Protein AF-A0ABD5R385-F1 (afdb_monomer)

Secondary structure (DSSP, 8-state):
--TTS--HHHHHHHHHHHHHHHHHHHHH--S-HHHHHHHHHHHHHHHHHHHHHHHHHHHHHS-S--

pLDDT: mean 88.54, std 13.59, range [38.84, 98.31]

Radius of gyration: 14.84 Å; Cα contacts (8 Å, |Δi|>4): 51; chains: 1; bounding box: 34×17×45 Å

Mean predicted aligned error: 5.68 Å

Solvent-accessible surface area (backbone atoms only — not comparable to full-atom values): 3687 Å² total; per-residue (Å²): 134,57,97,69,76,63,47,76,65,53,56,51,51,37,52,52,50,19,51,51,47,18,52,49,36,35,71,68,47,78,78,57,68,71,58,14,46,51,52,6,46,53,51,10,51,51,47,34,52,53,47,54,52,48,52,45,47,43,73,73,68,50,72,94,83,124

Sequence (66 aa):
MSTLGLEKRDGRNMLVVAAVVTLVIAGTAEGALGVRVVAGTVAGVMSAVVFVISTLLINRYGPDHW

Organism: NCBI:txid1126240

Structure (mmCIF, N/CA/C/O backbone):
data_AF-A0ABD5R385-F1
#
_entry.id   AF-A0ABD5R385-F1
#
loop_
_atom_site.group_PDB
_atom_site.id
_atom_site.type_symbol
_atom_site.label_atom_id
_atom_site.label_alt_id
_atom_site.label_comp_id
_atom_site.label_asym_id
_atom_site.label_entity_id
_atom_site.label_seq_id
_atom_site.pdbx_PDB_ins_code
_atom_site.Cartn_x
_atom_site.Cartn_y
_atom_site.Cartn_z
_atom_site.occupancy
_atom_site.B_iso_or_equiv
_atom_site.auth_seq_id
_atom_site.auth_comp_id
_atom_site.auth_asym_id
_atom_site.auth_atom_id
_atom_site.pdbx_PDB_model_num
ATOM 1 N N . MET A 1 1 ? -18.037 11.229 13.052 1.00 38.84 1 MET A N 1
ATOM 2 C CA . MET A 1 1 ? -18.519 9.852 13.270 1.00 38.84 1 MET A CA 1
ATOM 3 C C . MET A 1 1 ? -17.746 8.939 12.337 1.00 38.84 1 MET A C 1
ATOM 5 O O . MET A 1 1 ? -18.001 8.966 11.142 1.00 38.84 1 MET A O 1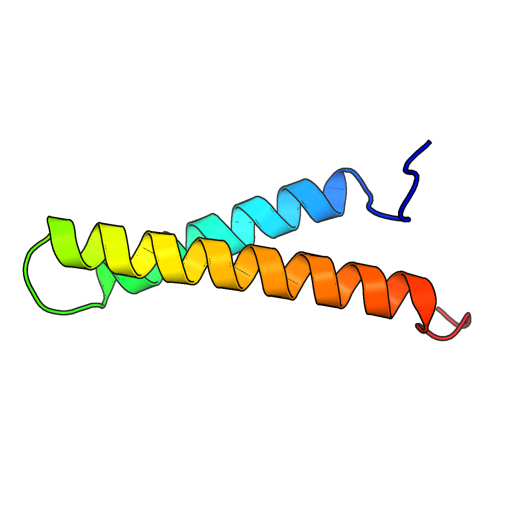
ATOM 9 N N . SER A 1 2 ? -16.746 8.223 12.853 1.00 54.25 2 SER A N 1
ATOM 10 C CA . SER A 1 2 ? -16.055 7.174 12.097 1.00 54.25 2 SER A CA 1
ATOM 11 C C . SER A 1 2 ? -16.781 5.864 12.369 1.00 54.25 2 SER A C 1
ATOM 13 O O . SER A 1 2 ? -16.636 5.293 13.443 1.00 54.25 2 SER A O 1
ATOM 15 N N . THR A 1 3 ? -17.578 5.398 11.415 1.00 59.38 3 THR A N 1
ATOM 16 C CA . THR A 1 3 ? -18.475 4.232 11.538 1.00 59.38 3 THR A CA 1
ATOM 17 C C . THR A 1 3 ? -17.741 2.897 11.781 1.00 59.38 3 THR A C 1
ATOM 19 O O . THR A 1 3 ? -18.382 1.867 11.938 1.00 59.38 3 THR A O 1
ATOM 22 N N . LEU A 1 4 ? -16.401 2.902 11.819 1.00 61.91 4 LEU A N 1
ATOM 23 C CA . LEU A 1 4 ? -15.533 1.721 11.932 1.00 61.91 4 LEU A CA 1
ATOM 24 C C . LEU A 1 4 ? -14.363 1.894 12.929 1.00 61.91 4 LEU A C 1
ATOM 26 O O . LEU A 1 4 ? -13.426 1.103 12.915 1.00 61.91 4 LEU A O 1
ATOM 30 N N . GLY A 1 5 ? -14.350 2.953 13.749 1.00 66.06 5 GLY A N 1
ATOM 31 C CA . GLY A 1 5 ? -13.233 3.228 14.672 1.00 66.06 5 GLY A CA 1
ATOM 32 C C . GLY A 1 5 ? -11.926 3.684 14.001 1.00 66.06 5 GLY A C 1
ATOM 33 O O . GLY A 1 5 ? -10.943 3.913 14.688 1.00 66.06 5 GLY A O 1
ATOM 34 N N . LEU A 1 6 ? -11.901 3.850 12.673 1.00 73.81 6 LEU A N 1
ATOM 35 C CA . LEU A 1 6 ? -10.746 4.385 11.948 1.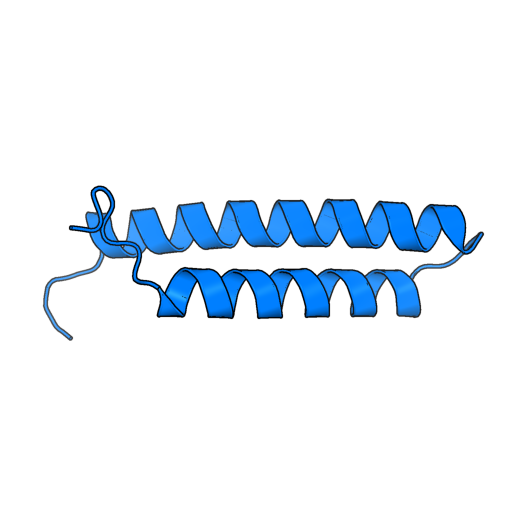00 73.81 6 LEU A CA 1
ATOM 36 C C . LEU A 1 6 ? -10.614 5.895 12.180 1.00 73.81 6 LEU A C 1
ATOM 38 O O . LEU A 1 6 ? -11.503 6.677 11.807 1.00 73.81 6 LEU A O 1
ATOM 42 N N . GLU A 1 7 ? -9.497 6.321 12.761 1.00 81.25 7 GLU A N 1
ATOM 43 C CA . GLU A 1 7 ? -9.182 7.737 12.883 1.00 81.25 7 GLU A CA 1
ATOM 44 C C . GLU A 1 7 ? -8.635 8.293 11.563 1.00 81.25 7 GLU A C 1
ATOM 46 O O . GLU A 1 7 ? -8.001 7.603 10.762 1.00 81.25 7 GLU A O 1
ATOM 51 N N . LYS A 1 8 ? -8.797 9.606 11.339 1.00 78.31 8 LYS A N 1
ATOM 52 C CA . LYS A 1 8 ? -8.151 10.287 10.197 1.00 78.31 8 LYS A CA 1
ATOM 53 C C . LYS A 1 8 ? -6.629 10.089 10.197 1.00 78.31 8 LYS A C 1
ATOM 55 O O . LYS A 1 8 ? -5.998 10.115 9.140 1.00 78.31 8 LYS A O 1
ATOM 60 N N . ARG A 1 9 ? -6.038 9.913 11.383 1.00 83.88 9 ARG A N 1
ATOM 61 C CA . ARG A 1 9 ? -4.607 9.665 11.560 1.00 83.88 9 ARG A CA 1
ATOM 62 C C . ARG A 1 9 ? -4.201 8.284 11.041 1.00 83.88 9 ARG A C 1
ATOM 64 O O . ARG A 1 9 ? -3.161 8.201 10.394 1.00 83.88 9 ARG A O 1
ATOM 71 N N . ASP A 1 10 ? -5.039 7.266 11.223 1.00 87.25 10 ASP A N 1
ATOM 72 C CA . ASP A 1 10 ? -4.800 5.914 10.701 1.00 87.25 10 ASP A CA 1
ATOM 73 C C . ASP A 1 10 ? -4.794 5.909 9.179 1.00 87.25 10 ASP A C 1
ATOM 75 O O . ASP A 1 10 ? -3.886 5.353 8.569 1.00 87.25 10 ASP A O 1
ATOM 79 N N . GLY A 1 11 ? -5.736 6.625 8.556 1.00 88.69 11 GLY A N 1
ATOM 80 C CA . GLY A 1 11 ? -5.763 6.787 7.101 1.00 88.69 11 GLY A CA 1
ATOM 81 C C . GLY A 1 11 ? -4.489 7.443 6.557 1.00 88.69 11 GLY A C 1
ATOM 82 O O . GLY A 1 11 ? -3.934 6.993 5.556 1.00 88.69 11 GLY A O 1
ATOM 83 N N . ARG A 1 12 ? -3.967 8.471 7.241 1.00 93.12 12 ARG A N 1
ATOM 84 C CA . ARG A 1 12 ? -2.692 9.100 6.861 1.00 93.12 12 ARG A CA 1
ATOM 85 C C . ARG A 1 12 ? -1.512 8.148 7.043 1.00 93.12 12 ARG A C 1
ATOM 87 O O . ARG A 1 12 ? -0.675 8.061 6.151 1.00 93.12 12 ARG A O 1
ATOM 94 N N . ASN A 1 13 ? -1.444 7.439 8.168 1.00 94.06 13 ASN A N 1
ATOM 95 C CA . ASN A 1 13 ? -0.372 6.480 8.434 1.00 94.06 13 ASN A CA 1
ATOM 96 C C . ASN A 1 13 ? -0.383 5.340 7.406 1.00 94.06 13 ASN A C 1
ATOM 98 O O . ASN A 1 13 ? 0.663 5.004 6.862 1.00 94.06 13 ASN A O 1
ATOM 102 N N . MET A 1 14 ? -1.564 4.820 7.068 1.00 95.12 14 MET A N 1
ATOM 103 C CA . MET A 1 14 ? -1.752 3.819 6.020 1.00 95.12 14 MET A CA 1
ATOM 104 C C . MET A 1 14 ? -1.201 4.298 4.673 1.00 95.12 14 MET A C 1
ATOM 106 O O . MET A 1 14 ? -0.452 3.569 4.028 1.00 95.12 14 MET A O 1
ATOM 110 N N . LEU A 1 15 ? -1.532 5.526 4.252 1.00 96.06 15 LEU A N 1
ATOM 111 C CA . LEU A 1 15 ? -1.027 6.087 2.994 1.00 96.06 15 LEU A CA 1
ATOM 112 C C . LEU A 1 15 ? 0.495 6.251 3.002 1.00 96.06 15 LEU A C 1
ATOM 114 O O . LEU A 1 15 ? 1.142 5.952 2.001 1.00 96.06 15 LEU A O 1
ATOM 118 N N . VAL A 1 16 ? 1.071 6.683 4.127 1.00 97.31 16 VAL A N 1
ATOM 119 C CA . VAL A 1 16 ? 2.529 6.781 4.284 1.00 97.31 16 VAL A CA 1
ATOM 120 C C . VAL A 1 16 ? 3.175 5.402 4.154 1.00 97.31 16 VAL A C 1
ATOM 122 O O . VAL A 1 16 ? 4.127 5.253 3.393 1.00 97.31 16 VAL A O 1
ATOM 125 N N . VAL A 1 17 ? 2.640 4.381 4.828 1.00 96.25 17 VAL A N 1
ATOM 126 C CA . VAL A 1 17 ? 3.150 3.004 4.739 1.00 96.25 17 VAL A CA 1
ATOM 127 C C . VAL A 1 17 ? 3.051 2.476 3.309 1.00 96.25 17 VAL A C 1
ATOM 129 O O . VAL A 1 17 ? 4.044 1.990 2.771 1.00 96.25 17 VAL A O 1
ATOM 132 N N . ALA A 1 18 ? 1.893 2.616 2.661 1.00 96.94 18 ALA A N 1
ATOM 133 C CA . ALA A 1 18 ? 1.690 2.166 1.286 1.00 96.94 18 ALA A CA 1
ATOM 134 C C . ALA A 1 18 ? 2.665 2.845 0.309 1.00 96.94 18 ALA A C 1
ATOM 136 O O . ALA A 1 18 ? 3.238 2.178 -0.557 1.00 96.94 18 ALA A O 1
ATOM 137 N N . ALA A 1 19 ? 2.900 4.151 0.474 1.00 97.69 19 ALA A N 1
ATOM 138 C CA . ALA A 1 19 ? 3.855 4.903 -0.333 1.00 97.69 19 ALA A CA 1
ATOM 139 C C . ALA A 1 19 ? 5.296 4.428 -0.105 1.00 97.69 19 ALA A C 1
ATOM 141 O O . ALA A 1 19 ? 6.016 4.178 -1.070 1.00 97.69 19 ALA A O 1
ATOM 142 N N . VAL A 1 20 ? 5.708 4.243 1.154 1.00 98.25 20 VAL A N 1
ATOM 143 C CA . VAL A 1 20 ? 7.049 3.744 1.493 1.00 98.25 20 VAL A CA 1
ATOM 144 C C . VAL A 1 20 ? 7.273 2.353 0.904 1.00 98.25 20 VAL A C 1
ATOM 146 O O . VAL A 1 20 ? 8.273 2.146 0.225 1.00 98.25 20 VAL A O 1
ATOM 149 N N . VAL A 1 21 ? 6.333 1.421 1.085 1.00 97.94 21 VAL A N 1
ATOM 150 C CA . VAL A 1 21 ? 6.431 0.060 0.529 1.00 97.94 21 VAL A CA 1
ATOM 151 C C . VAL A 1 21 ? 6.536 0.093 -0.996 1.00 97.94 21 VAL A C 1
ATOM 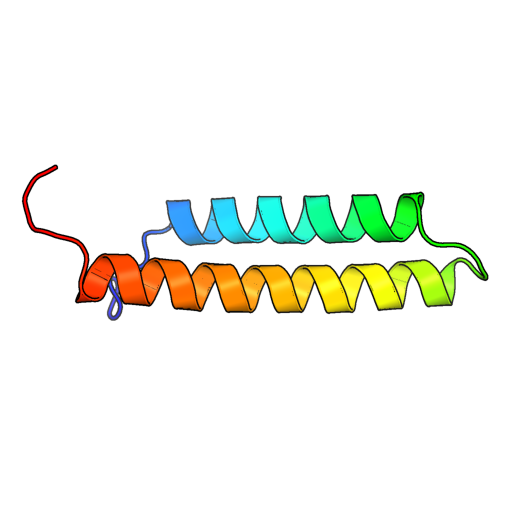153 O O . VAL A 1 21 ? 7.393 -0.580 -1.570 1.00 97.94 21 VAL A O 1
ATOM 156 N N . THR A 1 22 ? 5.713 0.919 -1.648 1.00 97.56 22 THR A N 1
ATOM 157 C CA . THR A 1 22 ? 5.742 1.088 -3.106 1.00 97.56 22 THR A CA 1
ATOM 158 C C . THR A 1 22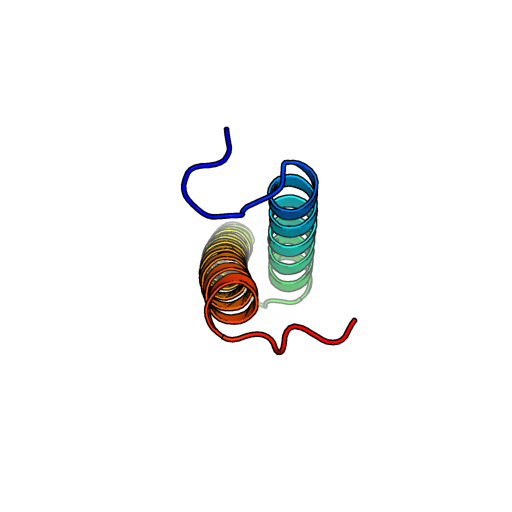 ? 7.109 1.567 -3.579 1.00 97.56 22 THR A C 1
ATOM 160 O O . THR A 1 22 ? 7.673 0.982 -4.500 1.00 97.56 22 THR A O 1
ATOM 163 N N . LEU A 1 23 ? 7.663 2.601 -2.939 1.00 97.94 23 LEU A N 1
ATOM 164 C CA . LEU A 1 23 ? 8.960 3.171 -3.303 1.00 97.94 23 LEU A CA 1
ATOM 165 C C . LEU A 1 23 ? 10.114 2.207 -3.032 1.00 97.94 23 LEU A C 1
ATOM 167 O O . LEU A 1 23 ? 11.013 2.099 -3.862 1.00 97.94 23 LEU A O 1
ATOM 171 N N . VAL A 1 24 ? 10.078 1.486 -1.908 1.00 98.31 24 VAL A N 1
ATOM 172 C CA . VAL A 1 24 ? 11.089 0.478 -1.575 1.00 98.31 24 VAL A CA 1
ATOM 173 C C . VAL A 1 24 ? 11.115 -0.596 -2.653 1.00 98.31 24 VAL A C 1
ATOM 175 O O . VAL A 1 24 ? 12.164 -0.826 -3.239 1.00 98.31 24 VAL A O 1
ATOM 178 N N . ILE A 1 25 ? 9.971 -1.194 -2.987 1.00 97.75 25 ILE A N 1
ATOM 179 C CA . ILE A 1 25 ? 9.921 -2.271 -3.984 1.00 97.75 25 ILE A CA 1
ATOM 180 C C . ILE A 1 25 ? 10.233 -1.746 -5.379 1.00 97.75 25 ILE A C 1
ATOM 182 O O . ILE A 1 25 ? 11.003 -2.368 -6.105 1.00 97.75 25 ILE A O 1
ATOM 186 N N . ALA A 1 26 ? 9.714 -0.577 -5.753 1.00 96.50 26 ALA A N 1
ATOM 187 C CA . ALA A 1 26 ? 10.078 0.037 -7.021 1.00 96.50 26 ALA A CA 1
ATOM 188 C C . ALA A 1 26 ? 11.593 0.292 -7.102 1.00 96.50 26 ALA A C 1
ATOM 190 O O . ALA A 1 26 ? 12.171 0.127 -8.171 1.00 96.50 26 ALA A O 1
ATOM 191 N N . GLY A 1 27 ? 12.251 0.640 -5.991 1.00 97.19 27 GLY A N 1
ATOM 192 C CA . GLY A 1 27 ? 13.688 0.905 -5.900 1.00 97.19 27 GLY A CA 1
ATOM 193 C C . GLY A 1 27 ? 14.579 -0.340 -5.843 1.00 97.19 27 GLY A C 1
ATOM 194 O O . GLY A 1 27 ? 15.681 -0.300 -6.386 1.00 97.19 27 GLY A O 1
ATOM 195 N N . THR A 1 28 ? 14.107 -1.437 -5.250 1.00 97.19 28 THR A N 1
ATOM 196 C CA . THR A 1 28 ? 14.915 -2.645 -5.003 1.00 97.19 28 THR A CA 1
ATOM 197 C C . THR A 1 28 ? 14.610 -3.808 -5.939 1.00 97.19 28 THR A C 1
ATOM 199 O O . THR A 1 28 ? 15.459 -4.679 -6.099 1.00 97.19 28 THR A O 1
ATOM 202 N N . ALA A 1 29 ? 13.431 -3.842 -6.566 1.00 95.25 29 ALA A N 1
ATOM 203 C CA . ALA A 1 29 ? 13.070 -4.913 -7.486 1.00 95.25 29 ALA A CA 1
ATOM 204 C C . ALA A 1 29 ? 13.912 -4.862 -8.768 1.00 95.25 29 ALA A C 1
ATOM 206 O O . ALA A 1 29 ? 14.219 -3.794 -9.304 1.00 95.25 29 ALA A O 1
ATOM 207 N N . GLU A 1 30 ? 14.244 -6.038 -9.286 1.00 93.12 30 GLU A N 1
ATOM 208 C CA . GLU A 1 30 ? 14.960 -6.193 -10.548 1.00 93.12 30 GLU A CA 1
ATOM 209 C C . GLU A 1 30 ? 13.994 -6.163 -11.745 1.00 93.12 30 GLU A C 1
ATOM 211 O O . GLU A 1 30 ? 12.794 -6.414 -11.620 1.00 93.12 30 GLU A O 1
ATOM 216 N N . GLY A 1 31 ? 14.521 -5.851 -12.932 1.00 94.06 31 GLY A N 1
ATOM 217 C CA . GLY A 1 31 ? 13.762 -5.841 -14.184 1.00 94.06 31 GLY A CA 1
ATOM 218 C C . GLY A 1 31 ? 13.353 -4.450 -14.675 1.00 94.06 31 GLY A C 1
ATOM 219 O O . GLY A 1 31 ? 13.850 -3.416 -14.221 1.00 94.06 31 GLY A O 1
ATOM 220 N N . ALA A 1 32 ? 12.465 -4.430 -15.672 1.00 96.25 32 ALA A N 1
ATOM 221 C CA . ALA A 1 32 ? 12.035 -3.200 -16.330 1.00 96.25 32 ALA A CA 1
ATOM 222 C C . ALA A 1 32 ? 11.322 -2.253 -15.352 1.00 96.25 32 ALA A C 1
ATOM 224 O O . ALA A 1 32 ? 10.525 -2.688 -14.519 1.00 96.25 32 ALA A O 1
ATOM 225 N N . LEU A 1 33 ? 11.549 -0.943 -15.504 1.00 95.38 33 LEU A N 1
ATOM 226 C CA . LEU A 1 33 ? 10.986 0.087 -14.621 1.00 95.38 33 LEU A CA 1
ATOM 227 C C . LEU A 1 33 ? 9.464 -0.048 -14.459 1.00 95.38 33 LEU A C 1
ATOM 229 O O . LEU A 1 33 ? 8.961 -0.004 -13.341 1.00 95.38 33 LEU A O 1
ATOM 233 N N . GLY A 1 34 ? 8.738 -0.274 -15.560 1.00 95.06 34 GLY A N 1
ATOM 234 C CA . GLY A 1 34 ? 7.284 -0.449 -15.521 1.00 95.06 34 GLY A CA 1
ATOM 235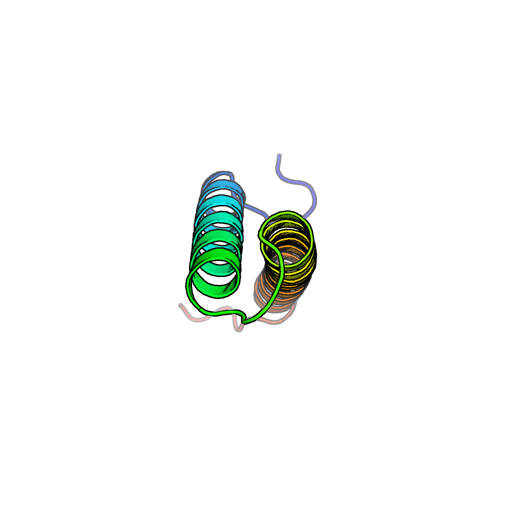 C C . GLY A 1 34 ? 6.847 -1.629 -14.649 1.00 95.06 34 GLY A C 1
ATOM 236 O O . GLY A 1 34 ? 5.922 -1.494 -13.854 1.00 95.06 34 GLY A O 1
ATOM 237 N N . VAL A 1 35 ? 7.558 -2.759 -14.724 1.00 96.75 35 VAL A N 1
ATOM 238 C CA . VAL A 1 35 ? 7.270 -3.953 -13.910 1.00 96.75 35 VAL A CA 1
ATOM 239 C C . VAL A 1 35 ? 7.532 -3.673 -12.432 1.00 96.75 35 VAL A C 1
ATOM 241 O O . VAL A 1 35 ? 6.713 -4.026 -11.589 1.00 96.75 35 VAL A O 1
ATOM 244 N N . ARG A 1 36 ? 8.627 -2.974 -12.116 1.00 97.12 36 ARG A N 1
ATOM 245 C CA . ARG A 1 36 ? 8.991 -2.596 -10.741 1.00 97.12 36 ARG A CA 1
ATOM 246 C C . ARG A 1 36 ? 7.953 -1.675 -10.106 1.00 97.12 36 ARG A C 1
ATOM 248 O O . ARG A 1 36 ? 7.564 -1.882 -8.960 1.00 97.12 36 ARG A O 1
ATOM 255 N N . VAL A 1 37 ? 7.470 -0.688 -10.862 1.00 97.12 37 VAL A N 1
ATOM 256 C CA . VAL A 1 37 ? 6.422 0.237 -10.406 1.00 97.12 37 VAL A CA 1
ATOM 257 C C . VAL A 1 37 ? 5.110 -0.506 -10.158 1.00 97.12 37 VAL A C 1
ATOM 259 O O . VAL A 1 37 ? 4.484 -0.304 -9.117 1.00 97.12 37 VAL A O 1
ATOM 262 N N . VAL A 1 38 ? 4.704 -1.400 -11.067 1.00 97.81 38 VAL A N 1
ATOM 263 C CA . VAL A 1 38 ? 3.493 -2.217 -10.889 1.00 97.81 38 VAL A CA 1
ATOM 264 C C . VAL A 1 38 ? 3.627 -3.131 -9.670 1.00 97.81 38 VAL A C 1
ATOM 266 O O . VAL A 1 38 ? 2.733 -3.145 -8.827 1.00 97.81 38 VAL A O 1
ATOM 269 N N . ALA A 1 39 ? 4.754 -3.830 -9.523 1.00 97.31 39 ALA A N 1
ATOM 270 C CA . ALA A 1 39 ? 5.018 -4.696 -8.376 1.00 97.31 39 ALA A CA 1
ATOM 271 C C . ALA A 1 39 ? 4.975 -3.918 -7.051 1.00 97.31 39 ALA A C 1
ATOM 273 O O . ALA A 1 39 ? 4.306 -4.340 -6.106 1.00 97.31 39 ALA A O 1
ATOM 274 N N . GLY A 1 40 ? 5.621 -2.749 -6.999 1.00 97.62 40 GLY A N 1
ATOM 275 C CA . GLY A 1 40 ? 5.582 -1.875 -5.829 1.00 97.62 40 GLY A CA 1
ATOM 276 C C . GLY A 1 40 ? 4.171 -1.397 -5.509 1.00 97.62 40 GLY A C 1
ATOM 277 O O . GLY A 1 40 ? 3.764 -1.434 -4.352 1.00 97.62 40 GLY A O 1
ATOM 278 N N . THR A 1 41 ? 3.394 -1.032 -6.529 1.00 97.88 41 THR A N 1
ATOM 279 C CA . THR A 1 41 ? 2.007 -0.583 -6.353 1.00 97.88 41 THR A CA 1
ATOM 280 C C . THR A 1 41 ? 1.136 -1.700 -5.782 1.00 97.88 41 THR A C 1
ATOM 282 O O . THR A 1 41 ? 0.401 -1.473 -4.824 1.00 97.88 41 THR A O 1
ATOM 285 N N . VAL A 1 42 ? 1.248 -2.923 -6.312 1.00 98.12 42 VAL A N 1
ATOM 286 C CA . VAL A 1 42 ? 0.516 -4.094 -5.798 1.00 98.12 42 VAL A CA 1
ATOM 287 C C . VAL A 1 42 ? 0.868 -4.344 -4.334 1.00 98.12 42 VAL A C 1
ATOM 289 O O . VAL A 1 42 ? -0.022 -4.489 -3.498 1.00 98.12 42 VAL A O 1
ATOM 292 N N . ALA A 1 43 ? 2.153 -4.338 -3.994 1.00 97.75 43 ALA A N 1
ATOM 293 C CA . ALA A 1 43 ? 2.597 -4.553 -2.624 1.00 97.75 43 ALA A CA 1
ATOM 294 C C . ALA A 1 43 ? 2.177 -3.424 -1.664 1.00 97.75 43 ALA A C 1
ATOM 296 O O . ALA A 1 43 ? 1.808 -3.695 -0.519 1.00 97.75 43 ALA A O 1
ATOM 297 N N . GLY A 1 44 ? 2.180 -2.170 -2.123 1.00 97.69 44 GLY A N 1
ATOM 298 C CA . GLY A 1 44 ? 1.674 -1.025 -1.368 1.00 97.69 44 GLY A CA 1
ATOM 299 C C . GLY A 1 44 ? 0.174 -1.136 -1.093 1.00 97.69 44 GLY A C 1
ATOM 300 O O . GLY A 1 44 ? -0.256 -0.928 0.041 1.00 97.69 44 GLY A O 1
ATOM 301 N N . VAL A 1 45 ? -0.615 -1.550 -2.091 1.00 97.94 45 VAL A N 1
ATOM 302 C CA . VAL A 1 45 ? -2.054 -1.822 -1.931 1.00 97.94 45 VAL A CA 1
ATOM 303 C C . VAL A 1 45 ? -2.289 -2.962 -0.942 1.00 97.94 45 VAL A C 1
ATOM 305 O O . VAL A 1 45 ? -3.095 -2.810 -0.028 1.00 97.94 45 VAL A O 1
ATOM 308 N N . MET A 1 46 ? -1.556 -4.072 -1.058 1.00 98.25 46 MET A N 1
ATOM 309 C CA . MET A 1 46 ? -1.671 -5.191 -0.113 1.00 98.25 46 MET A CA 1
ATOM 310 C C . MET A 1 46 ? -1.317 -4.761 1.313 1.00 98.25 46 MET A C 1
ATOM 312 O O . MET A 1 46 ? -2.019 -5.111 2.259 1.00 98.25 46 MET A O 1
ATOM 316 N N . SER A 1 47 ? -0.284 -3.933 1.467 1.00 96.69 47 SER A N 1
ATOM 317 C CA . SER A 1 47 ? 0.106 -3.371 2.763 1.00 96.69 47 SER A CA 1
ATOM 318 C C . SER A 1 47 ? -0.986 -2.475 3.351 1.00 96.69 47 SER A C 1
ATOM 320 O O . SER A 1 47 ? -1.276 -2.575 4.541 1.00 96.69 47 SER A O 1
ATOM 322 N N . ALA A 1 48 ? -1.643 -1.649 2.531 1.00 95.50 48 ALA A N 1
ATOM 323 C CA . ALA A 1 48 ? -2.783 -0.840 2.961 1.00 95.50 48 ALA A CA 1
ATOM 324 C C . ALA A 1 48 ? -3.969 -1.709 3.411 1.00 95.50 48 ALA A C 1
ATOM 326 O O . ALA A 1 48 ? -4.561 -1.445 4.455 1.00 95.50 48 ALA A O 1
ATOM 327 N N . VAL A 1 49 ? -4.285 -2.776 2.669 1.00 96.56 49 VAL A N 1
ATOM 328 C CA . VAL A 1 49 ? -5.347 -3.728 3.034 1.00 96.56 49 VAL A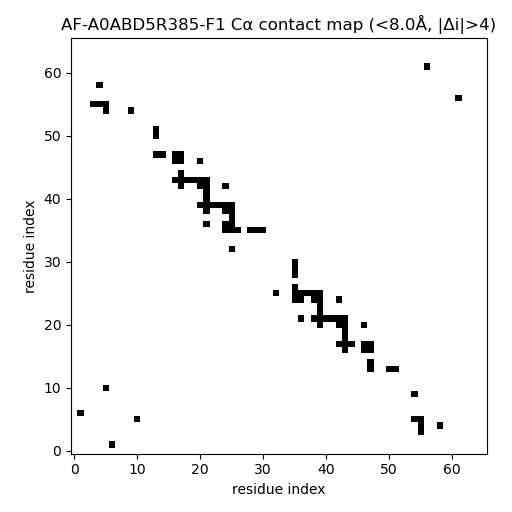 CA 1
ATOM 329 C C . VAL A 1 49 ? -5.048 -4.387 4.380 1.00 96.56 49 VAL A C 1
ATOM 331 O O . VAL A 1 49 ? -5.898 -4.376 5.269 1.00 96.56 49 VAL A O 1
ATOM 334 N N . VAL A 1 50 ? -3.832 -4.908 4.565 1.00 95.88 50 VAL A N 1
ATOM 335 C CA . VAL A 1 50 ? -3.408 -5.525 5.833 1.00 95.88 50 VAL A CA 1
ATOM 336 C C . VAL A 1 50 ? -3.443 -4.515 6.978 1.00 95.88 50 VAL A C 1
ATOM 338 O O . VAL A 1 50 ? -3.889 -4.863 8.070 1.00 95.88 50 VAL A O 1
ATOM 341 N N . PHE A 1 51 ? -3.033 -3.266 6.739 1.00 94.44 51 PHE A N 1
ATOM 342 C CA . PHE A 1 51 ? -3.103 -2.195 7.731 1.00 94.44 51 PHE A CA 1
ATOM 343 C C . PHE A 1 51 ? -4.545 -1.962 8.183 1.00 94.44 51 PHE A C 1
ATOM 345 O O . PHE A 1 51 ? -4.819 -2.028 9.375 1.00 94.44 51 PHE A O 1
ATOM 352 N N . VAL A 1 52 ? -5.482 -1.779 7.245 1.00 92.31 52 VAL A N 1
ATOM 353 C CA . VAL A 1 52 ? -6.904 -1.581 7.566 1.00 92.31 52 VAL A CA 1
ATOM 354 C C . VAL A 1 52 ? -7.456 -2.763 8.349 1.00 92.31 52 VAL A C 1
ATOM 356 O O . VAL A 1 52 ? -8.077 -2.557 9.387 1.00 92.31 52 VAL A O 1
ATOM 359 N N . ILE A 1 53 ? -7.212 -3.994 7.894 1.00 93.25 53 ILE A N 1
ATOM 360 C CA . ILE A 1 53 ? -7.683 -5.197 8.593 1.00 93.25 53 ILE A CA 1
ATOM 361 C C . ILE A 1 53 ? -7.125 -5.232 10.017 1.00 93.25 53 ILE A C 1
ATOM 363 O O . ILE A 1 53 ? -7.878 -5.450 10.962 1.00 93.25 53 ILE A O 1
ATOM 367 N N . SER A 1 54 ? -5.829 -4.969 10.181 1.00 91.12 54 SER A N 1
ATOM 368 C CA . SER A 1 54 ? -5.173 -4.962 11.490 1.00 91.12 54 SER A CA 1
ATOM 369 C C . SER A 1 54 ? -5.763 -3.891 12.401 1.00 91.12 54 SER A C 1
ATOM 371 O O . SER A 1 54 ? -6.121 -4.198 13.532 1.00 91.12 54 SER A O 1
ATOM 373 N N . THR A 1 55 ? -5.942 -2.662 11.913 1.00 90.00 55 THR A N 1
ATOM 374 C CA . THR A 1 55 ? -6.555 -1.576 12.688 1.00 90.00 55 THR A CA 1
ATOM 375 C C . THR A 1 55 ? -7.987 -1.918 13.086 1.00 90.00 55 THR A C 1
ATOM 377 O O . THR A 1 55 ? -8.363 -1.720 14.235 1.00 90.00 55 THR A O 1
ATOM 380 N N . LEU A 1 56 ? -8.783 -2.492 12.181 1.00 89.25 56 LEU A N 1
ATOM 381 C CA . LEU A 1 56 ? -10.145 -2.921 12.500 1.00 89.25 56 LEU A CA 1
ATOM 382 C C . LEU A 1 56 ? -10.162 -4.035 13.552 1.00 89.25 56 LEU A C 1
ATOM 384 O O . LEU A 1 56 ? -10.986 -3.994 14.461 1.00 89.25 56 LEU A O 1
ATOM 388 N N . LEU A 1 57 ? -9.255 -5.011 13.456 1.00 88.75 57 LEU A N 1
ATOM 389 C CA . LEU A 1 57 ? -9.132 -6.084 14.444 1.00 88.75 57 LEU A CA 1
ATOM 390 C C . LEU A 1 57 ? -8.685 -5.550 15.806 1.00 88.75 57 LEU A C 1
ATOM 392 O O . LEU A 1 57 ? -9.268 -5.934 16.815 1.00 88.75 57 LEU A O 1
ATOM 396 N N . ILE A 1 58 ? -7.708 -4.641 15.840 1.00 87.06 58 ILE A N 1
ATOM 397 C CA . ILE A 1 58 ? -7.240 -3.989 17.070 1.00 87.06 58 ILE A CA 1
ATOM 398 C C . ILE A 1 58 ? -8.372 -3.176 17.695 1.00 87.06 58 ILE A C 1
ATOM 400 O O . ILE A 1 58 ? -8.632 -3.309 18.881 1.00 87.06 58 ILE A O 1
ATOM 404 N N . ASN A 1 59 ? -9.119 -2.409 16.908 1.00 84.69 59 ASN A N 1
ATOM 405 C CA . ASN A 1 59 ? -10.245 -1.636 17.429 1.00 84.69 59 ASN A CA 1
ATOM 406 C C . ASN A 1 59 ? -11.413 -2.524 17.887 1.00 84.69 59 ASN A C 1
ATOM 408 O O . ASN A 1 59 ? -12.230 -2.097 18.697 1.00 84.69 59 ASN A O 1
ATOM 412 N N . ARG A 1 60 ? -11.529 -3.748 17.353 1.00 83.69 60 ARG A N 1
ATOM 413 C CA . ARG A 1 60 ? -12.625 -4.674 17.670 1.00 83.69 60 ARG A CA 1
ATOM 414 C C . ARG A 1 60 ? -12.324 -5.620 18.832 1.00 83.69 60 ARG A C 1
ATOM 416 O O . ARG A 1 60 ? -13.266 -6.015 19.523 1.00 83.69 60 ARG A O 1
ATOM 423 N N . TYR A 1 61 ? -11.070 -6.037 18.980 1.00 85.00 61 TYR A N 1
ATOM 424 C CA . TYR A 1 61 ? -10.627 -7.084 19.910 1.00 85.00 61 TYR A CA 1
ATOM 425 C C . TYR A 1 61 ? -9.447 -6.658 20.790 1.00 85.00 61 TYR A C 1
ATOM 427 O O . TYR A 1 61 ? -9.017 -7.435 21.641 1.00 85.00 61 TYR A O 1
ATOM 435 N N . GLY A 1 62 ? -8.892 -5.465 20.570 1.00 72.31 62 GLY A N 1
ATOM 436 C CA . GLY A 1 62 ? -7.832 -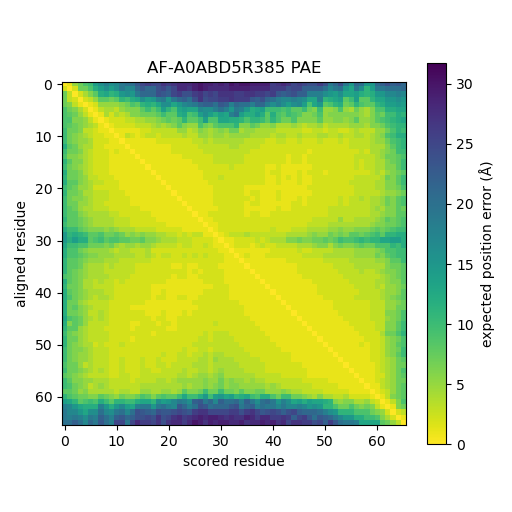4.912 21.399 1.00 72.31 62 GLY A CA 1
ATOM 437 C C . GLY A 1 62 ? -8.327 -4.752 22.836 1.00 72.31 62 GLY A C 1
ATOM 438 O O . GLY A 1 62 ? -9.466 -4.336 23.040 1.00 72.31 62 G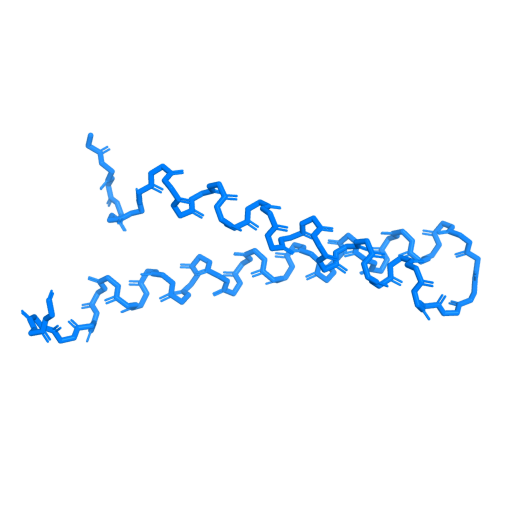LY A O 1
ATOM 439 N N . PRO A 1 63 ? -7.517 -5.127 23.833 1.00 70.50 63 PRO A N 1
ATOM 440 C CA . PRO A 1 63 ? -7.954 -5.095 25.218 1.00 70.50 63 PRO A CA 1
ATOM 441 C C . PRO A 1 63 ? -8.115 -3.648 25.707 1.00 70.50 63 PRO A C 1
ATOM 443 O O . PRO A 1 63 ? -7.246 -2.818 25.443 1.00 70.50 63 PRO A O 1
ATOM 446 N N . ASP A 1 64 ? -9.186 -3.385 26.468 1.00 65.19 64 ASP A N 1
ATOM 447 C CA . ASP A 1 64 ? -9.612 -2.065 26.987 1.00 65.19 64 ASP A CA 1
ATOM 448 C C . ASP A 1 64 ? -8.599 -1.369 27.930 1.00 65.19 64 ASP A C 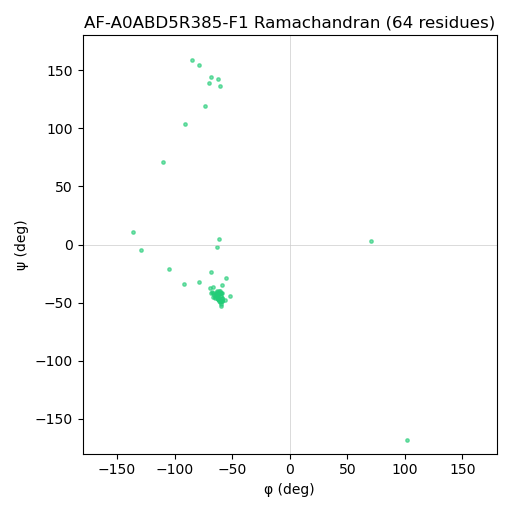1
ATOM 450 O O . ASP A 1 64 ? -8.886 -0.324 28.508 1.00 65.19 64 ASP A O 1
ATOM 454 N N . HIS A 1 65 ? -7.411 -1.942 28.122 1.00 59.19 65 HIS A N 1
ATOM 455 C CA . HIS A 1 65 ? -6.371 -1.451 29.023 1.00 59.19 65 HIS A CA 1
ATOM 456 C C . HIS A 1 65 ? -5.150 -0.902 28.261 1.00 59.19 65 HIS A C 1
ATOM 458 O O . HIS A 1 65 ? -4.084 -1.519 28.241 1.00 59.19 65 HIS A O 1
ATOM 464 N N . TRP A 1 66 ? -5.302 0.248 27.611 1.00 52.66 66 TRP A N 1
ATOM 465 C CA . TRP A 1 66 ? -4.205 1.192 27.368 1.00 52.66 66 TRP A CA 1
ATOM 466 C C . TRP A 1 66 ? -4.760 2.599 27.159 1.00 52.66 66 TRP A C 1
ATOM 468 O O . TRP A 1 66 ? -5.621 2.781 26.273 1.00 52.66 66 TRP A O 1
#

Nearest PDB structures (foldseek):
  6t15-assembly1_m  TM=6.005E-01  e=2.876E+00  Saccharomyces cerevisiae S288C
  8b6h-assembly1_EG  TM=7.140E-01  e=4.529E+00  Tetrahymena thermophila SB210

Foldseek 3Di:
DPPQPDDPVLVVVLLVQLVVQLCVQCVPPDDDSVVSNVVSNVRSVVSSVVSVVVSSCCVVPPDPPD